Protein AF-A0A7V9SNM7-F1 (afdb_monomer_lite)

Radius of gyration: 24.39 Å; chains: 1; bounding box: 65×58×92 Å

Structure (mmCIF, N/CA/C/O backbone):
data_AF-A0A7V9SNM7-F1
#
_entry.id   AF-A0A7V9SNM7-F1
#
loop_
_atom_site.group_PDB
_atom_site.id
_atom_site.type_symbol
_atom_site.label_atom_id
_atom_site.label_alt_id
_atom_site.label_comp_id
_atom_site.label_asym_id
_atom_site.label_entity_id
_atom_site.label_seq_id
_atom_site.pdbx_PDB_ins_code
_atom_site.Cartn_x
_atom_site.Cartn_y
_atom_site.Cartn_z
_atom_site.occupancy
_atom_site.B_iso_or_equiv
_atom_site.auth_seq_id
_atom_site.auth_comp_id
_atom_site.auth_asym_id
_atom_site.auth_atom_id
_atom_site.pdbx_PDB_model_num
ATOM 1 N N . MET A 1 1 ? -18.611 -38.385 72.794 1.00 46.44 1 MET A N 1
ATOM 2 C CA . MET A 1 1 ? -18.223 -38.953 71.483 1.00 46.44 1 MET A CA 1
ATOM 3 C C . MET A 1 1 ? -18.313 -37.860 70.430 1.00 46.44 1 MET A C 1
ATOM 5 O O . MET A 1 1 ? -19.403 -37.459 70.048 1.00 46.44 1 MET A O 1
ATOM 9 N N . THR A 1 2 ? -17.164 -37.318 70.047 1.00 49.38 2 THR A N 1
ATOM 10 C CA . THR A 1 2 ? -16.988 -36.166 69.155 1.00 49.38 2 THR A CA 1
ATOM 11 C C . THR A 1 2 ? -17.126 -36.619 67.698 1.00 49.38 2 THR A C 1
ATOM 13 O O . THR A 1 2 ? -16.320 -37.426 67.236 1.00 49.38 2 THR A O 1
ATOM 16 N N . LYS A 1 3 ? -18.146 -36.145 66.968 1.00 52.81 3 LYS A N 1
ATOM 17 C CA . LYS A 1 3 ? -18.322 -36.445 65.535 1.00 52.81 3 LYS A CA 1
ATOM 18 C C . LYS A 1 3 ? -17.702 -35.337 64.685 1.00 52.81 3 LYS A C 1
ATOM 20 O O . LYS A 1 3 ? -17.947 -34.156 64.907 1.00 52.81 3 LYS A O 1
ATOM 25 N N . ARG A 1 4 ? -16.838 -35.772 63.769 1.00 55.12 4 ARG A N 1
ATOM 26 C CA . ARG A 1 4 ? -15.954 -34.965 62.930 1.00 55.12 4 ARG A CA 1
ATOM 27 C C . ARG A 1 4 ? -16.698 -34.218 61.818 1.00 55.12 4 ARG A C 1
ATOM 29 O O . ARG A 1 4 ? -17.677 -34.704 61.264 1.00 55.12 4 ARG A O 1
ATOM 36 N N . LEU A 1 5 ? -16.110 -33.065 61.520 1.00 52.75 5 LEU A N 1
ATOM 37 C CA . LEU A 1 5 ? -16.264 -32.144 60.397 1.00 52.75 5 LEU A CA 1
ATOM 38 C C . LEU A 1 5 ? -16.156 -32.839 59.021 1.00 52.75 5 LEU A C 1
ATOM 40 O O . LEU A 1 5 ? -15.304 -33.713 58.853 1.00 52.75 5 LEU A O 1
ATOM 44 N N . LEU A 1 6 ? -16.920 -32.381 58.022 1.00 56.00 6 LEU A N 1
ATOM 45 C CA . LEU A 1 6 ? -16.622 -32.615 56.603 1.00 56.00 6 LEU A CA 1
ATOM 46 C C . LEU A 1 6 ? -17.000 -31.362 55.797 1.00 56.00 6 LEU A C 1
ATOM 48 O O . LEU A 1 6 ? -18.169 -31.072 55.563 1.00 56.00 6 LEU A O 1
ATOM 52 N N . VAL A 1 7 ? -15.973 -30.586 55.453 1.00 50.69 7 VAL A N 1
ATOM 53 C CA . VAL A 1 7 ? -16.023 -29.424 54.560 1.00 50.69 7 VAL A CA 1
ATOM 54 C C . VAL A 1 7 ? -15.836 -29.950 53.140 1.00 50.69 7 VAL A C 1
ATOM 56 O O . VAL A 1 7 ? -14.806 -30.552 52.845 1.00 50.69 7 VAL A O 1
ATOM 59 N N . VAL A 1 8 ? -16.818 -29.737 52.265 1.00 61.19 8 VAL A N 1
ATOM 60 C CA . VAL A 1 8 ? -16.692 -30.013 50.828 1.00 61.19 8 VAL A CA 1
ATOM 61 C C . VAL A 1 8 ? -16.346 -28.699 50.139 1.00 61.19 8 VAL A C 1
ATOM 63 O O . VAL A 1 8 ? -17.199 -27.844 49.916 1.00 61.19 8 VAL A O 1
ATOM 66 N N . MET A 1 9 ? -15.058 -28.522 49.862 1.00 58.06 9 MET A N 1
ATOM 67 C CA . MET A 1 9 ? -14.510 -27.401 49.107 1.00 58.06 9 MET A CA 1
ATOM 68 C C . MET A 1 9 ? -14.619 -27.739 47.615 1.00 58.06 9 MET A C 1
ATOM 70 O O . MET A 1 9 ? -13.833 -28.523 47.087 1.00 58.06 9 MET A O 1
ATOM 74 N N . ALA A 1 10 ? -15.642 -27.202 46.950 1.00 63.47 10 ALA A N 1
ATOM 75 C CA . ALA A 1 10 ? -15.838 -27.365 45.514 1.00 63.47 10 ALA A CA 1
ATOM 76 C C . ALA A 1 10 ? -14.839 -26.481 44.750 1.00 63.47 10 ALA A C 1
ATOM 78 O O . ALA A 1 10 ? -15.006 -25.267 44.647 1.00 63.47 10 ALA A O 1
ATOM 79 N N . VAL A 1 11 ? -13.777 -27.099 44.234 1.00 62.22 11 VAL A N 1
ATOM 80 C CA . VAL A 1 11 ? -12.816 -26.470 43.324 1.00 62.22 11 VAL A CA 1
ATOM 81 C C . VAL A 1 11 ? -13.442 -26.432 41.928 1.00 62.22 11 VAL A C 1
ATOM 83 O O . VAL A 1 11 ? -13.472 -27.438 41.222 1.00 62.22 11 VAL A O 1
ATOM 86 N N . LEU A 1 12 ? -13.968 -25.273 41.532 1.00 57.50 12 LEU A N 1
ATOM 87 C CA . LEU A 1 12 ? -14.342 -24.989 40.146 1.00 57.50 12 LEU A CA 1
ATOM 88 C C . LEU A 1 12 ? -13.058 -24.789 39.330 1.00 57.50 12 LEU A C 1
ATOM 90 O O . LEU A 1 12 ? -12.468 -23.710 39.323 1.00 57.50 12 LEU A O 1
ATOM 94 N N . LEU A 1 13 ? -12.608 -25.851 38.662 1.00 56.91 13 LEU A N 1
ATOM 95 C CA . LEU A 1 13 ? -11.565 -25.784 37.641 1.00 56.91 13 LEU A CA 1
ATOM 96 C C . LEU A 1 13 ? -12.143 -25.085 36.404 1.00 56.91 13 LEU A C 1
ATOM 98 O O . LEU A 1 13 ? -12.777 -25.710 35.557 1.00 56.91 13 LEU A O 1
ATOM 102 N N . GLY A 1 14 ? -11.938 -23.771 36.321 1.00 48.00 14 GLY A N 1
ATOM 103 C CA . GLY A 1 14 ? -12.130 -23.009 35.094 1.00 48.00 14 GLY A CA 1
ATOM 104 C C . GLY A 1 14 ? -11.120 -23.471 34.049 1.00 48.00 14 GLY A C 1
ATOM 105 O O . GLY A 1 14 ? -9.964 -23.053 34.066 1.00 48.00 14 GLY A O 1
ATOM 106 N N . ALA A 1 15 ? -11.551 -24.353 33.151 1.00 57.34 15 ALA A N 1
ATOM 107 C CA . ALA A 1 15 ? -10.828 -24.658 31.930 1.00 57.34 15 ALA A CA 1
ATOM 108 C C . ALA A 1 15 ? -10.884 -23.419 31.024 1.00 57.34 15 ALA A C 1
ATOM 110 O O . ALA A 1 15 ? -11.819 -23.245 30.246 1.00 57.34 15 ALA A O 1
ATOM 111 N N . CYS A 1 16 ? -9.898 -22.529 31.154 1.00 62.25 16 CYS A N 1
ATOM 112 C CA . CYS A 1 16 ? -9.621 -21.530 30.131 1.00 62.25 16 CYS A CA 1
ATOM 113 C C . CYS A 1 16 ? -9.217 -22.284 28.863 1.00 62.25 16 CYS A C 1
ATOM 115 O O . CYS A 1 16 ? -8.095 -22.776 28.752 1.00 62.25 16 CYS A O 1
ATOM 117 N N . SER A 1 17 ? -10.151 -22.411 27.926 1.00 49.53 17 SER A N 1
ATOM 118 C CA . SER A 1 17 ? -9.867 -22.806 26.556 1.00 49.53 17 SER A CA 1
ATOM 119 C C . SER A 1 17 ? -8.909 -21.777 25.963 1.00 49.53 17 SER A C 1
ATOM 121 O O . SER A 1 17 ? -9.309 -20.663 25.626 1.00 49.53 17 SER A O 1
ATOM 123 N N . SER A 1 18 ? -7.631 -22.127 25.879 1.00 47.56 18 SER A N 1
ATOM 124 C CA . SER A 1 18 ? -6.658 -21.421 25.060 1.00 47.56 18 SER A CA 1
ATOM 125 C C . SER A 1 18 ? -7.088 -21.581 23.607 1.00 47.56 18 SER A C 1
ATOM 127 O O . SER A 1 18 ? -6.844 -22.611 22.978 1.00 47.56 18 SER A O 1
ATOM 129 N N . SER A 1 19 ? -7.793 -20.575 23.090 1.00 54.06 19 SER A N 1
ATOM 130 C CA . SER A 1 19 ? -8.072 -20.471 21.664 1.00 54.06 19 SER A CA 1
ATOM 131 C C . SER A 1 19 ? -6.741 -20.531 20.909 1.00 54.06 19 SER A C 1
ATOM 133 O O . SER A 1 19 ? -5.795 -19.846 21.310 1.00 54.06 19 SER A O 1
ATOM 135 N N . PRO A 1 20 ? -6.623 -21.356 19.856 1.00 47.25 20 PRO A N 1
ATOM 136 C CA . PRO A 1 20 ? -5.423 -21.381 19.039 1.00 47.25 20 PRO A CA 1
ATOM 137 C C . PRO A 1 20 ? -5.220 -19.983 18.454 1.00 47.25 20 PRO A C 1
ATOM 139 O O . PRO A 1 20 ? -6.052 -19.507 17.680 1.00 47.25 20 PRO A O 1
ATOM 142 N N . SER A 1 21 ? -4.144 -19.314 18.879 1.00 53.03 21 SER A N 1
ATOM 143 C CA . SER A 1 21 ? -3.746 -18.009 18.361 1.00 53.03 21 SER A CA 1
ATOM 144 C C . SER A 1 21 ? -3.715 -18.077 16.840 1.00 53.03 21 SER A C 1
ATOM 146 O O . SER A 1 21 ? -3.145 -19.017 16.273 1.00 53.03 21 SER A O 1
ATOM 148 N N . ALA A 1 22 ? -4.354 -17.107 16.184 1.00 51.28 22 ALA A N 1
ATOM 149 C CA . ALA A 1 22 ? -4.309 -16.994 14.736 1.00 51.28 22 ALA A CA 1
ATOM 150 C C . ALA A 1 22 ? -2.841 -17.066 14.270 1.00 51.28 22 ALA A C 1
ATOM 152 O O . ALA A 1 22 ? -1.960 -16.528 14.951 1.00 51.28 22 ALA A O 1
ATOM 153 N N . PRO A 1 23 ? -2.538 -17.762 13.158 1.00 49.59 23 PRO A N 1
ATOM 154 C CA . PRO A 1 23 ? -1.166 -17.879 12.694 1.00 49.59 23 PRO A CA 1
ATOM 155 C C . PRO A 1 23 ? -0.609 -16.476 12.454 1.00 49.59 23 PRO A C 1
ATOM 157 O O . PRO A 1 23 ? -1.081 -15.745 11.583 1.00 49.59 23 PRO A O 1
ATOM 160 N N . ALA A 1 24 ? 0.387 -16.101 13.257 1.00 65.44 24 ALA A N 1
ATOM 161 C CA . ALA A 1 24 ? 1.077 -14.832 13.123 1.00 65.44 24 ALA A CA 1
ATOM 162 C C . ALA A 1 24 ? 1.584 -14.694 11.684 1.00 65.44 24 ALA A C 1
ATOM 164 O O . ALA A 1 24 ? 2.215 -15.609 11.149 1.00 65.44 24 ALA A O 1
ATOM 165 N N . VAL A 1 25 ? 1.315 -13.557 11.042 1.00 70.25 25 VAL A N 1
ATOM 166 C CA . VAL A 1 25 ? 1.835 -13.293 9.700 1.00 70.25 25 VAL A CA 1
A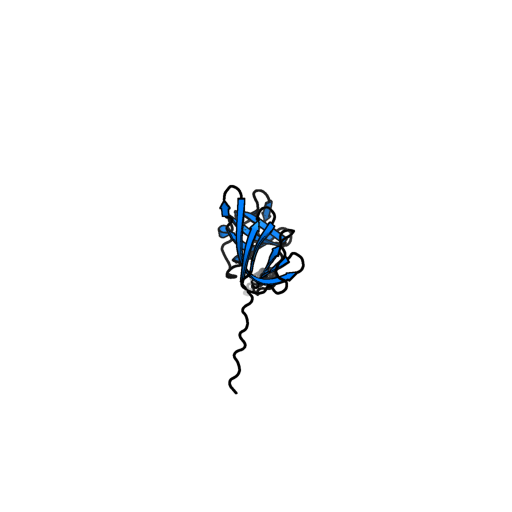TOM 167 C C . VAL A 1 25 ? 3.354 -13.386 9.720 1.00 70.25 25 VAL A C 1
ATOM 169 O O . VAL A 1 25 ? 4.036 -12.577 10.349 1.00 70.25 25 VAL A O 1
ATOM 172 N N . ALA A 1 26 ? 3.889 -14.382 9.014 1.00 76.06 26 ALA A N 1
ATOM 173 C CA . ALA A 1 26 ? 5.320 -14.619 8.953 1.00 76.06 26 ALA A CA 1
ATOM 174 C C . ALA A 1 26 ? 5.996 -13.466 8.203 1.00 76.06 26 ALA A C 1
ATOM 176 O O . ALA A 1 26 ? 5.875 -13.356 6.991 1.00 76.06 26 ALA A O 1
ATOM 177 N N . LEU A 1 27 ? 6.741 -12.592 8.883 1.00 81.06 27 LEU A N 1
ATOM 178 C CA . LEU A 1 27 ? 7.492 -11.489 8.252 1.00 81.06 27 LEU A CA 1
ATOM 179 C C . LEU A 1 27 ? 8.815 -11.965 7.605 1.00 81.06 27 LEU A C 1
ATOM 181 O O . LEU A 1 27 ? 9.821 -11.252 7.553 1.00 81.06 27 LEU A O 1
ATOM 185 N N . ASP A 1 28 ? 8.799 -13.183 7.072 1.00 83.62 28 ASP A N 1
ATOM 186 C CA . ASP A 1 28 ? 9.914 -13.933 6.483 1.00 83.62 28 ASP A CA 1
ATOM 187 C C . ASP A 1 28 ? 10.293 -13.473 5.059 1.00 83.62 28 ASP A C 1
ATOM 189 O O . ASP A 1 28 ? 11.376 -13.778 4.566 1.00 83.62 28 ASP A O 1
ATOM 193 N N . GLY A 1 29 ? 9.429 -12.681 4.419 1.00 82.94 29 GLY A N 1
ATOM 194 C CA . GLY A 1 29 ? 9.607 -12.201 3.044 1.00 82.94 29 GLY A CA 1
ATOM 195 C C . GLY A 1 29 ? 8.960 -13.098 1.985 1.00 82.94 29 GLY A C 1
ATOM 196 O O . GLY A 1 29 ? 9.194 -12.889 0.790 1.00 82.94 29 GLY A O 1
ATOM 197 N N . SER A 1 30 ? 8.153 -14.073 2.407 1.00 88.88 30 SER A N 1
ATOM 198 C CA . SER A 1 30 ? 7.238 -14.811 1.543 1.00 88.88 30 SER A CA 1
ATOM 199 C C . SER A 1 30 ? 6.205 -13.854 0.928 1.00 88.88 30 SER A C 1
ATOM 201 O O . SER A 1 30 ? 5.769 -12.912 1.603 1.00 88.88 30 SER A O 1
ATOM 203 N N . PRO A 1 31 ? 5.813 -14.044 -0.348 1.00 92.25 31 PRO A N 1
ATOM 204 C CA . PRO A 1 31 ? 4.839 -13.177 -1.002 1.00 92.25 31 PRO A CA 1
ATOM 205 C C . PRO A 1 31 ? 3.505 -13.148 -0.250 1.00 92.25 31 PRO A C 1
ATOM 207 O O . PRO A 1 31 ? 2.912 -14.189 0.022 1.00 92.25 31 PRO A O 1
ATOM 210 N N . ARG A 1 32 ? 3.017 -11.942 0.039 1.00 92.06 32 ARG A N 1
ATOM 211 C CA . ARG A 1 32 ? 1.705 -11.671 0.629 1.00 92.06 32 ARG A CA 1
ATOM 212 C C . ARG A 1 32 ? 0.840 -10.992 -0.415 1.00 92.06 32 ARG A C 1
ATOM 214 O O . ARG A 1 32 ? 0.987 -9.797 -0.672 1.00 92.06 32 ARG A O 1
ATOM 221 N N . VAL A 1 33 ? -0.036 -11.769 -1.041 1.00 94.81 33 VAL A N 1
ATOM 222 C CA . VAL A 1 33 ? -1.068 -11.213 -1.916 1.00 94.81 33 VAL A CA 1
ATOM 223 C C . VAL A 1 33 ? -2.143 -10.611 -1.008 1.00 94.81 33 VAL A C 1
ATOM 225 O O . VAL A 1 33 ? -2.666 -11.346 -0.173 1.00 94.81 33 VAL A O 1
ATOM 228 N N . PRO A 1 34 ? -2.433 -9.302 -1.099 1.00 96.62 34 PRO A N 1
ATOM 229 C CA . PRO A 1 34 ? -3.530 -8.725 -0.336 1.00 96.62 34 PRO A CA 1
ATOM 230 C C . PRO A 1 34 ? -4.867 -9.296 -0.805 1.00 96.62 34 PRO A C 1
ATOM 232 O O . PRO A 1 34 ? -5.078 -9.458 -2.008 1.00 96.62 34 PRO A O 1
ATOM 235 N N . ASP A 1 35 ? -5.782 -9.514 0.134 1.00 97.75 35 ASP A N 1
ATOM 236 C CA . ASP A 1 35 ? -7.199 -9.689 -0.188 1.00 97.75 35 ASP A CA 1
ATOM 237 C C . ASP A 1 35 ? -7.789 -8.351 -0.640 1.00 97.75 35 ASP A C 1
ATOM 239 O O . ASP A 1 35 ? -8.586 -8.289 -1.576 1.00 97.75 35 ASP A O 1
ATOM 243 N N . ILE A 1 36 ? -7.360 -7.262 0.016 1.00 97.44 36 ILE A N 1
ATOM 244 C CA . ILE A 1 36 ? -7.805 -5.895 -0.257 1.00 97.44 36 ILE A CA 1
ATOM 245 C C . ILE A 1 36 ? -6.631 -4.922 -0.133 1.00 97.44 36 ILE A C 1
ATOM 247 O O . ILE A 1 36 ? -5.748 -5.063 0.710 1.00 97.44 36 ILE A O 1
ATOM 251 N N . GLU A 1 37 ? -6.644 -3.889 -0.962 1.00 98.19 37 GLU A N 1
ATOM 252 C CA . GLU A 1 37 ? -5.719 -2.761 -0.913 1.00 98.19 37 GLU A CA 1
ATOM 253 C C . GLU A 1 37 ? -6.496 -1.442 -0.978 1.00 98.19 37 GLU A C 1
ATOM 255 O O . GLU A 1 37 ? -7.629 -1.414 -1.466 1.00 98.19 37 GLU A O 1
ATOM 260 N N . GLY A 1 38 ? -5.929 -0.362 -0.437 1.00 98.38 38 GLY A N 1
ATOM 261 C CA . GLY A 1 38 ? -6.574 0.953 -0.429 1.00 98.38 38 GLY A CA 1
ATOM 262 C C . GLY A 1 38 ? -5.917 1.970 0.489 1.00 98.38 38 GLY A C 1
ATOM 263 O O . GLY A 1 38 ? -4.943 1.670 1.182 1.00 98.38 38 GLY A O 1
ATOM 264 N N . VAL A 1 39 ? -6.448 3.192 0.497 1.00 98.50 39 VAL A N 1
ATOM 265 C CA . VAL A 1 39 ? -5.974 4.271 1.366 1.00 98.50 39 VAL A CA 1
ATOM 266 C C . VAL A 1 39 ? -6.789 4.318 2.639 1.00 98.50 39 VAL A C 1
ATOM 268 O O . VAL A 1 39 ? -8.000 4.506 2.610 1.00 98.50 3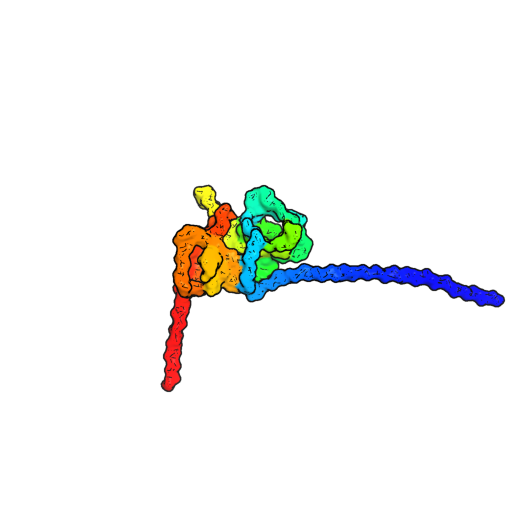9 VAL A O 1
ATOM 271 N N . VAL A 1 40 ? -6.119 4.239 3.781 1.00 98.44 40 VAL A N 1
ATOM 272 C CA . VAL A 1 40 ? -6.794 4.321 5.074 1.00 98.44 40 VAL A CA 1
ATOM 273 C C . VAL A 1 40 ? -7.302 5.740 5.330 1.00 98.44 40 VAL A C 1
ATOM 275 O O . VAL A 1 40 ? -6.510 6.672 5.489 1.00 98.44 40 VAL A O 1
ATOM 278 N N . THR A 1 41 ? -8.618 5.910 5.442 1.00 98.25 41 THR A N 1
ATOM 279 C CA . THR A 1 41 ? -9.260 7.204 5.736 1.00 98.25 41 THR A CA 1
ATOM 280 C C . THR A 1 41 ? -9.596 7.374 7.215 1.00 98.25 41 THR A C 1
ATOM 282 O O . THR A 1 41 ? -9.492 8.480 7.754 1.00 98.25 41 THR A O 1
ATOM 285 N N . SER A 1 42 ? -9.918 6.284 7.914 1.00 97.69 42 SER A N 1
ATOM 286 C CA . SER A 1 42 ? -10.139 6.287 9.363 1.00 97.69 42 SER A CA 1
ATOM 287 C C . SER A 1 42 ? -9.691 4.984 10.011 1.00 97.69 42 SER A C 1
ATOM 289 O O . SER A 1 42 ? -9.799 3.918 9.409 1.00 97.69 42 SER A O 1
ATOM 291 N N . VAL A 1 43 ? -9.261 5.075 11.266 1.00 97.56 43 VAL A N 1
ATOM 292 C CA . VAL A 1 43 ? -8.823 3.943 12.083 1.00 97.56 43 VAL A CA 1
ATOM 293 C C . VAL A 1 43 ? -9.463 4.056 13.459 1.00 97.56 43 VAL A C 1
ATOM 295 O O . VAL A 1 43 ? -9.467 5.133 14.052 1.00 97.56 43 VAL A O 1
ATOM 298 N N . SER A 1 44 ? -9.945 2.936 13.973 1.00 96.25 44 SER A N 1
ATOM 299 C CA . SER A 1 44 ? -10.320 2.727 15.369 1.00 96.25 44 SER A CA 1
ATOM 300 C C . SER A 1 44 ? -9.825 1.349 15.813 1.00 96.25 44 SER A C 1
ATOM 302 O O . SER A 1 44 ? -9.273 0.610 14.999 1.00 96.25 44 SER A O 1
ATOM 304 N N . ARG A 1 45 ? -10.019 1.000 17.089 1.00 94.44 45 ARG A N 1
ATOM 305 C CA . ARG A 1 45 ? -9.655 -0.330 17.593 1.00 94.44 45 ARG A CA 1
ATOM 306 C C . ARG A 1 45 ? -10.440 -1.449 16.903 1.00 94.44 45 ARG A C 1
ATOM 308 O O . ARG A 1 45 ? -9.863 -2.473 16.594 1.00 94.44 45 ARG A O 1
ATOM 315 N N . GLU A 1 46 ? -11.720 -1.219 16.634 1.00 97.50 46 GLU A N 1
ATOM 316 C CA . GLU A 1 46 ? -12.646 -2.249 16.141 1.00 97.50 46 GLU A CA 1
ATOM 317 C C . GLU A 1 46 ? -12.859 -2.188 14.625 1.00 97.50 46 GLU A C 1
ATOM 319 O O . GLU A 1 46 ? -13.488 -3.067 14.040 1.00 97.50 46 GLU A O 1
ATOM 324 N N . ARG A 1 47 ? -12.421 -1.107 13.970 1.00 97.75 47 ARG A N 1
ATOM 325 C CA . ARG A 1 47 ? -12.781 -0.840 12.575 1.00 97.75 47 ARG A CA 1
ATOM 326 C C . ARG A 1 47 ? -11.748 -0.004 11.839 1.00 97.75 47 ARG A C 1
ATOM 328 O O . ARG A 1 47 ? -11.259 1.004 12.357 1.00 97.75 47 ARG A O 1
ATOM 335 N N . LEU A 1 48 ? -11.527 -0.370 10.584 1.00 97.81 48 LEU A N 1
ATOM 336 C CA . LEU A 1 48 ? -10.719 0.334 9.597 1.00 97.81 48 LEU A CA 1
ATOM 337 C C . LEU A 1 48 ? -11.607 0.792 8.433 1.00 97.81 48 LEU A C 1
ATOM 339 O O . LEU A 1 48 ? -12.462 0.028 7.988 1.00 97.81 48 LEU A O 1
ATOM 343 N N . SER A 1 49 ? -11.388 2.003 7.913 1.00 98.38 49 SER A N 1
ATOM 344 C CA . SER A 1 49 ? -12.021 2.455 6.664 1.00 98.38 49 SER A CA 1
ATOM 345 C C . SER A 1 49 ? -10.977 2.691 5.579 1.00 98.38 49 SER A C 1
ATOM 347 O O . SER A 1 49 ? -9.971 3.361 5.832 1.00 98.38 49 SER A O 1
ATOM 349 N N . LEU A 1 50 ? -11.236 2.174 4.378 1.00 98.31 50 LEU A N 1
ATOM 350 C CA . LEU A 1 50 ? -10.454 2.399 3.168 1.00 98.31 50 LEU A CA 1
ATOM 351 C C . LEU A 1 50 ? -11.240 3.236 2.159 1.00 98.31 50 LEU A C 1
ATOM 353 O O . LEU A 1 50 ? -12.433 3.013 1.958 1.00 98.31 50 LEU A O 1
ATOM 357 N N . ASP A 1 51 ? -10.547 4.153 1.488 1.00 97.12 51 ASP A N 1
ATOM 358 C CA . ASP A 1 51 ? -11.037 4.933 0.344 1.00 97.12 51 ASP A CA 1
ATOM 359 C C . ASP A 1 51 ? -12.391 5.613 0.597 1.00 97.12 51 ASP A C 1
ATOM 361 O O . ASP A 1 51 ? -13.276 5.638 -0.251 1.00 97.12 51 ASP A O 1
ATOM 365 N N . GLY A 1 52 ? -12.552 6.155 1.805 1.00 92.62 52 GLY A N 1
ATOM 366 C CA . GLY A 1 52 ? -13.760 6.848 2.248 1.00 92.62 52 GLY A CA 1
ATOM 367 C C . GLY A 1 52 ? -14.718 5.904 2.960 1.00 92.62 52 GLY A C 1
ATOM 368 O O . GLY A 1 52 ? -14.824 5.964 4.186 1.00 92.62 52 GLY A O 1
ATOM 369 N N . ASP A 1 53 ? -15.348 5.006 2.205 1.00 93.00 53 ASP A N 1
ATOM 370 C CA . ASP A 1 53 ? -16.585 4.347 2.644 1.00 93.00 53 ASP A CA 1
ATOM 371 C C . ASP A 1 53 ? -16.460 2.843 2.921 1.00 93.00 53 ASP A C 1
ATOM 373 O O . ASP A 1 53 ? -17.340 2.262 3.563 1.00 93.00 53 ASP A O 1
ATOM 377 N N . ARG A 1 54 ? -15.374 2.189 2.485 1.00 97.81 54 ARG A N 1
ATOM 378 C CA . ARG A 1 54 ? -15.206 0.737 2.662 1.00 97.81 54 ARG A CA 1
ATOM 379 C C . ARG A 1 54 ? -14.762 0.438 4.087 1.00 97.81 54 ARG A C 1
ATOM 381 O O . ARG A 1 54 ? -13.645 0.779 4.456 1.00 97.81 54 ARG A O 1
ATOM 388 N N . LYS A 1 55 ? -15.618 -0.196 4.886 1.00 98.12 55 LYS A N 1
ATOM 389 C CA . LYS A 1 55 ? -15.390 -0.431 6.319 1.00 98.12 55 LYS A CA 1
ATOM 390 C C . LYS A 1 55 ? -15.166 -1.907 6.604 1.00 98.12 55 LYS A C 1
ATOM 392 O O . LYS A 1 55 ? -15.955 -2.733 6.161 1.00 98.12 55 LYS A O 1
ATOM 397 N N . TYR A 1 56 ? -14.152 -2.203 7.408 1.00 98.25 56 TYR A N 1
ATOM 398 C CA . TYR A 1 56 ? -13.783 -3.564 7.786 1.00 98.25 56 TYR A CA 1
ATOM 399 C C . TYR A 1 56 ? -13.609 -3.665 9.304 1.00 98.25 56 TYR A C 1
ATOM 401 O O . TYR A 1 56 ? -12.963 -2.780 9.880 1.00 98.25 56 TYR A O 1
ATOM 409 N N . PRO A 1 57 ? -14.188 -4.684 9.962 1.00 98.19 57 PRO A N 1
ATOM 410 C CA . PRO A 1 57 ? -13.860 -4.997 11.348 1.00 98.19 57 PRO A CA 1
ATOM 411 C C . PRO A 1 57 ? -12.376 -5.354 11.484 1.00 98.19 57 PRO A C 1
ATOM 413 O O . PRO A 1 57 ? -11.762 -5.871 10.551 1.00 98.19 57 PRO A O 1
ATOM 416 N N . VAL A 1 58 ? -11.794 -5.026 12.631 1.00 98.06 58 VAL A N 1
ATOM 417 C CA . VAL A 1 58 ? -10.394 -5.308 12.957 1.00 98.06 58 VAL A CA 1
ATOM 418 C C . VAL A 1 58 ? -10.352 -6.440 13.972 1.00 98.06 58 VAL A C 1
ATOM 420 O O . VAL A 1 58 ? -10.997 -6.338 15.010 1.00 98.06 58 VAL A O 1
ATOM 423 N N . ASP A 1 59 ? -9.585 -7.482 13.660 1.00 97.44 59 ASP A N 1
ATOM 424 C CA . ASP A 1 59 ? -9.297 -8.574 14.588 1.00 97.44 59 ASP A CA 1
ATOM 425 C C . ASP A 1 59 ? -8.465 -8.032 15.770 1.00 97.44 59 ASP A C 1
ATOM 427 O O . ASP A 1 59 ? -7.547 -7.227 15.572 1.00 97.44 59 ASP A O 1
ATOM 431 N N . ASP A 1 60 ? -8.779 -8.446 17.000 1.00 95.19 60 ASP A N 1
ATOM 432 C CA . ASP A 1 60 ? -8.062 -8.002 18.206 1.00 95.19 60 ASP A CA 1
ATOM 433 C C . ASP A 1 60 ? -6.570 -8.403 18.191 1.00 95.19 60 ASP A C 1
ATOM 435 O O . ASP A 1 60 ? -5.743 -7.712 18.794 1.00 95.19 60 ASP A O 1
ATOM 439 N N . ASP A 1 61 ? -6.219 -9.461 17.452 1.00 94.25 61 ASP A N 1
ATOM 440 C CA . ASP A 1 61 ? -4.856 -9.963 17.254 1.00 94.25 61 ASP A CA 1
ATOM 441 C C . ASP A 1 61 ? -4.223 -9.469 15.933 1.00 94.25 61 ASP A C 1
ATOM 443 O O . ASP A 1 61 ? -3.189 -9.987 15.492 1.00 94.25 61 ASP A O 1
ATOM 447 N N . LEU A 1 62 ? -4.813 -8.453 15.286 1.00 95.75 62 LEU A N 1
ATOM 448 C CA . LEU A 1 62 ? -4.291 -7.845 14.060 1.00 95.75 62 LEU A CA 1
ATOM 449 C C . LEU A 1 62 ? -2.798 -7.502 14.178 1.00 95.75 62 LEU A C 1
ATOM 451 O O . LEU A 1 62 ? -2.368 -6.727 15.038 1.00 95.75 62 LEU A O 1
ATOM 455 N N . ILE A 1 63 ? -2.022 -7.925 13.178 1.00 94.75 63 ILE A N 1
ATOM 456 C CA . ILE A 1 63 ? -0.635 -7.480 13.009 1.00 94.75 63 ILE A CA 1
ATOM 457 C C . ILE A 1 63 ? -0.560 -6.379 11.948 1.00 94.75 63 ILE A C 1
ATOM 459 O O . ILE A 1 63 ? -0.646 -6.632 10.744 1.00 94.75 63 ILE A O 1
ATOM 463 N N . ALA A 1 64 ? -0.319 -5.145 12.392 1.00 96.38 64 ALA A N 1
ATOM 464 C CA . ALA A 1 64 ? 0.051 -4.037 11.516 1.00 96.38 64 ALA A CA 1
ATOM 465 C C . ALA A 1 64 ? 1.579 -3.892 11.445 1.00 96.38 64 ALA A C 1
ATOM 467 O O . ALA A 1 64 ? 2.258 -3.871 12.473 1.00 96.38 64 ALA A O 1
ATOM 468 N N . PHE A 1 65 ? 2.141 -3.758 10.244 1.00 95.56 65 PHE A N 1
ATOM 469 C CA . PHE A 1 65 ? 3.586 -3.636 10.036 1.00 95.56 65 PHE A CA 1
ATOM 470 C C . PHE A 1 65 ? 3.941 -2.683 8.888 1.00 95.56 65 PHE A C 1
ATOM 472 O O . PHE A 1 65 ? 3.130 -2.390 8.012 1.00 95.56 65 PHE A O 1
ATOM 479 N N . SER A 1 66 ? 5.178 -2.189 8.887 1.00 94.06 66 SER A N 1
ATOM 480 C CA . SER A 1 66 ? 5.750 -1.430 7.766 1.00 94.06 66 SER A CA 1
ATOM 481 C C . SER A 1 66 ? 6.428 -2.376 6.779 1.00 94.06 66 SER A C 1
ATOM 483 O O . SER A 1 66 ? 7.250 -3.196 7.194 1.00 94.06 66 SER A O 1
ATOM 485 N N . THR A 1 67 ? 6.138 -2.269 5.479 1.00 94.19 67 THR A N 1
ATOM 486 C CA . THR A 1 67 ? 6.807 -3.118 4.474 1.00 94.19 67 THR A CA 1
ATOM 487 C C . THR A 1 67 ? 8.285 -2.764 4.309 1.00 94.19 67 THR A C 1
ATOM 489 O O . THR A 1 67 ? 9.105 -3.657 4.119 1.00 94.19 67 THR A O 1
ATOM 492 N N . TYR A 1 68 ? 8.662 -1.502 4.538 1.00 88.88 68 TYR A N 1
ATOM 493 C CA . TYR A 1 68 ? 10.046 -1.030 4.416 1.00 88.88 68 TYR A CA 1
ATOM 494 C C . TYR A 1 68 ? 11.029 -1.717 5.370 1.00 88.88 68 TYR A C 1
ATOM 496 O O . TYR A 1 68 ? 12.167 -1.994 4.999 1.00 88.88 68 TYR A O 1
ATOM 504 N N . ASN A 1 69 ? 10.624 -1.954 6.620 1.00 89.75 69 ASN A N 1
ATOM 505 C CA . ASN A 1 69 ? 11.515 -2.492 7.654 1.00 89.75 69 ASN A CA 1
ATOM 506 C C . ASN A 1 69 ? 10.984 -3.757 8.339 1.00 89.75 69 ASN A C 1
ATOM 508 O O . ASN A 1 69 ? 11.673 -4.300 9.202 1.00 89.75 69 ASN A O 1
ATOM 512 N N . ARG A 1 70 ? 9.791 -4.231 7.956 1.00 90.19 70 ARG A N 1
ATOM 513 C CA . ARG A 1 70 ? 9.127 -5.423 8.506 1.00 90.19 70 ARG A CA 1
ATOM 514 C C . ARG A 1 70 ? 8.976 -5.387 10.028 1.00 90.19 70 ARG A C 1
ATOM 516 O O . ARG A 1 70 ? 9.026 -6.421 10.685 1.00 90.19 70 ARG A O 1
ATOM 523 N N . ARG A 1 71 ? 8.817 -4.196 10.607 1.00 91.12 71 ARG A N 1
ATOM 524 C CA . ARG A 1 71 ? 8.542 -4.031 12.038 1.00 91.12 71 ARG A CA 1
ATOM 525 C C . ARG A 1 71 ? 7.059 -3.816 12.264 1.00 91.12 71 ARG A C 1
ATOM 527 O O . ARG A 1 71 ? 6.407 -3.141 11.464 1.00 91.12 71 ARG A O 1
ATOM 534 N N . ALA A 1 72 ? 6.568 -4.355 13.376 1.00 93.25 72 ALA A N 1
ATOM 535 C CA . ALA A 1 72 ? 5.242 -4.040 13.877 1.00 93.25 72 ALA A CA 1
ATOM 536 C C . ALA A 1 72 ? 5.118 -2.528 14.123 1.00 93.25 72 ALA A C 1
ATOM 538 O O . ALA A 1 72 ? 6.069 -1.872 14.558 1.00 93.25 72 ALA A O 1
ATOM 539 N N . VAL A 1 73 ? 3.949 -1.975 13.819 1.00 95.19 73 VAL A N 1
ATOM 540 C CA . VAL A 1 73 ? 3.629 -0.555 13.985 1.00 95.19 73 VAL A CA 1
ATOM 541 C C . VAL A 1 73 ? 2.236 -0.407 14.579 1.00 95.19 73 VAL A C 1
ATOM 543 O O . VAL A 1 73 ? 1.385 -1.277 14.420 1.00 95.19 73 VAL A O 1
ATOM 546 N N . ALA A 1 74 ? 1.974 0.723 15.233 1.00 96.00 74 ALA A N 1
ATOM 547 C CA . ALA A 1 74 ? 0.631 1.029 15.703 1.00 96.00 74 ALA A CA 1
ATOM 548 C C . ALA A 1 74 ? -0.335 1.192 14.517 1.00 96.00 74 ALA A C 1
ATOM 550 O O . ALA A 1 74 ? -0.050 1.943 13.577 1.00 96.00 74 ALA A O 1
ATOM 551 N N . LEU A 1 75 ? -1.507 0.553 14.601 1.00 96.38 75 LEU A N 1
ATOM 552 C CA . LEU A 1 75 ? -2.552 0.633 13.576 1.00 96.38 75 LEU A CA 1
ATOM 553 C C . LEU A 1 75 ? -2.984 2.086 13.302 1.00 96.38 75 LEU A C 1
ATOM 555 O O . LEU A 1 75 ? -3.172 2.467 12.149 1.00 96.38 75 LEU A O 1
ATOM 559 N N . ALA A 1 76 ? -3.054 2.933 14.336 1.00 96.56 76 ALA A N 1
ATOM 560 C CA . ALA A 1 76 ? -3.377 4.359 14.202 1.00 96.56 76 ALA A CA 1
ATOM 561 C C . ALA A 1 76 ? -2.455 5.097 13.210 1.00 96.56 76 ALA A C 1
ATOM 563 O O . ALA A 1 76 ? -2.893 6.008 12.507 1.00 96.56 76 ALA A O 1
ATOM 564 N N . GLY A 1 77 ? -1.196 4.661 13.092 1.00 95.88 77 GLY A N 1
ATOM 565 C CA . GLY A 1 77 ? -0.227 5.212 12.149 1.00 95.88 77 GLY A CA 1
ATOM 566 C C . GLY A 1 77 ? -0.490 4.854 10.684 1.00 95.88 77 GLY A C 1
ATOM 567 O O . GLY A 1 77 ? 0.293 5.269 9.830 1.00 95.88 77 GLY A O 1
ATOM 568 N N . ALA A 1 78 ? -1.531 4.072 10.379 1.00 97.50 78 ALA A N 1
ATOM 569 C CA . ALA A 1 78 ? -1.916 3.715 9.017 1.00 97.50 78 ALA A CA 1
ATOM 570 C C . ALA A 1 78 ? -2.751 4.803 8.321 1.00 97.50 78 ALA A C 1
ATOM 572 O O . ALA A 1 78 ? -2.804 4.817 7.096 1.00 97.50 78 ALA A O 1
ATOM 573 N N . LYS A 1 79 ? -3.377 5.729 9.065 1.00 97.88 79 LYS A N 1
ATOM 574 C CA . LYS A 1 79 ? -4.217 6.792 8.487 1.00 97.88 79 LYS A CA 1
ATOM 575 C C . LYS A 1 79 ? -3.442 7.612 7.445 1.00 97.88 79 LYS A C 1
ATOM 577 O O . LYS A 1 79 ? -2.334 8.068 7.710 1.00 97.88 79 LYS A O 1
ATOM 582 N N . GLY A 1 80 ? -4.036 7.801 6.266 1.00 97.81 80 GLY A N 1
ATOM 583 C CA . GLY A 1 80 ? -3.435 8.517 5.135 1.00 97.81 80 GLY A CA 1
ATOM 584 C C . GLY A 1 80 ? -2.414 7.708 4.326 1.00 97.81 80 GLY A C 1
ATOM 585 O O . GLY A 1 80 ? -1.822 8.238 3.385 1.00 97.81 80 GLY A O 1
ATOM 586 N N . LYS A 1 81 ? -2.193 6.433 4.667 1.00 98.50 81 LYS A N 1
ATOM 587 C CA . LYS A 1 81 ? -1.289 5.541 3.935 1.00 98.50 81 LYS A CA 1
ATOM 588 C C . LYS A 1 81 ? -2.064 4.606 3.023 1.00 98.50 81 LYS A C 1
ATOM 590 O O . LYS A 1 81 ? -3.186 4.207 3.333 1.00 98.50 81 LYS A O 1
ATOM 595 N N . TYR A 1 82 ? -1.422 4.233 1.926 1.00 98.62 82 TYR A N 1
ATOM 596 C CA . TYR A 1 82 ? -1.825 3.097 1.115 1.00 98.62 82 TYR A CA 1
ATOM 597 C C . TYR A 1 82 ? -1.368 1.808 1.786 1.00 98.62 82 TYR A C 1
ATOM 599 O O . TYR A 1 82 ? -0.221 1.707 2.241 1.00 98.62 82 TYR A O 1
ATOM 607 N N . VAL A 1 83 ? -2.274 0.844 1.882 1.00 98.56 83 VAL A N 1
ATOM 608 C CA . VAL A 1 83 ? -2.058 -0.391 2.630 1.00 98.56 83 VAL A CA 1
ATOM 609 C C . VAL A 1 83 ? -2.469 -1.609 1.825 1.00 98.56 83 VAL A C 1
ATOM 611 O O . VAL A 1 83 ? -3.351 -1.548 0.971 1.00 98.56 83 VAL A O 1
ATOM 614 N N . HIS A 1 84 ? -1.838 -2.725 2.157 1.00 98.31 84 HIS A N 1
ATOM 615 C CA . HIS A 1 84 ? -2.299 -4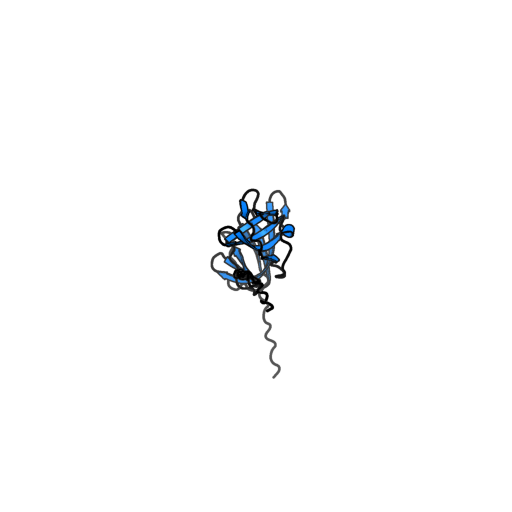.066 1.832 1.00 98.31 84 HIS A CA 1
ATOM 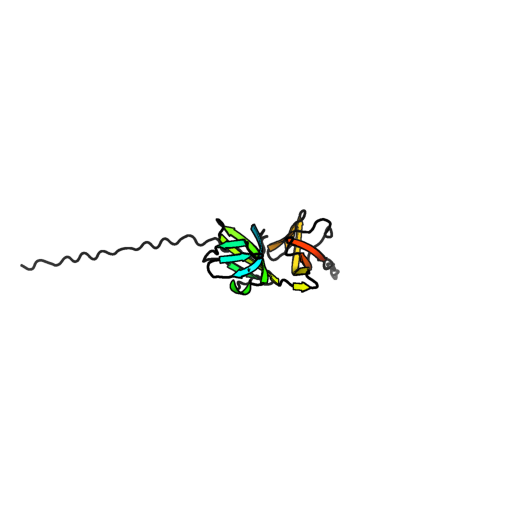616 C C . HIS A 1 84 ? -2.920 -4.686 3.077 1.00 98.31 84 HIS A C 1
ATOM 618 O O . HIS A 1 84 ? -2.392 -4.512 4.178 1.00 98.31 84 HIS A O 1
ATOM 624 N N . ILE A 1 85 ? -4.009 -5.417 2.894 1.00 97.88 85 ILE A N 1
ATOM 625 C CA . ILE A 1 85 ? -4.748 -6.082 3.959 1.00 97.88 85 ILE A CA 1
ATOM 626 C C . ILE A 1 85 ? -4.974 -7.531 3.572 1.00 97.88 85 ILE A C 1
ATOM 628 O O . ILE A 1 85 ? -5.297 -7.823 2.418 1.00 97.88 85 ILE A O 1
ATOM 632 N N . GLY A 1 86 ? -4.858 -8.415 4.557 1.00 97.19 86 GLY A N 1
ATOM 633 C CA . GLY A 1 86 ? -5.468 -9.732 4.471 1.00 97.19 86 GLY A CA 1
ATOM 634 C C . GLY A 1 86 ? -6.625 -9.871 5.437 1.00 97.19 86 GLY A C 1
ATOM 635 O O . GLY A 1 86 ? -6.637 -9.270 6.518 1.00 97.19 86 GLY A O 1
ATOM 636 N N . LEU A 1 87 ? -7.591 -10.666 5.008 1.00 97.00 87 LEU A N 1
ATOM 637 C CA . LEU A 1 87 ? -8.845 -10.891 5.685 1.00 97.00 87 LEU A CA 1
ATOM 638 C C . LEU A 1 87 ? -8.966 -12.338 6.154 1.00 97.00 87 LEU A C 1
ATOM 640 O O . LEU A 1 87 ? -8.512 -13.273 5.497 1.00 97.00 87 LEU A O 1
ATOM 644 N N . ARG A 1 88 ? -9.658 -12.518 7.275 1.00 95.75 88 ARG A N 1
ATOM 645 C CA . ARG A 1 88 ? -10.181 -13.806 7.727 1.00 95.75 88 ARG A CA 1
ATOM 646 C C . ARG A 1 88 ? -11.617 -13.586 8.160 1.00 95.75 88 ARG A C 1
ATOM 648 O O . ARG A 1 88 ? -11.868 -12.725 8.991 1.00 95.75 88 ARG A O 1
ATOM 655 N N . ASP A 1 89 ? -12.551 -14.294 7.533 1.00 96.06 89 ASP A N 1
ATOM 656 C CA . ASP A 1 89 ? -13.988 -14.174 7.820 1.00 96.06 89 ASP A CA 1
ATOM 657 C C . ASP A 1 89 ? -14.521 -12.722 7.757 1.00 96.06 89 ASP A C 1
ATOM 659 O O . ASP A 1 89 ? -15.474 -12.347 8.432 1.00 96.06 89 ASP A O 1
ATOM 663 N N . GLY A 1 90 ? -13.904 -11.892 6.905 1.00 96.56 90 GLY A N 1
ATOM 664 C CA . GLY A 1 90 ? -14.243 -10.474 6.735 1.00 96.56 90 GLY A CA 1
ATOM 665 C C . GLY A 1 90 ? -13.536 -9.512 7.698 1.00 96.56 90 GLY A C 1
ATOM 666 O O . GLY A 1 90 ? -13.659 -8.299 7.518 1.00 96.56 90 GLY A O 1
ATOM 667 N N . GLU A 1 91 ? -12.766 -10.017 8.663 1.00 98.00 91 GLU A N 1
ATOM 668 C CA . GLU A 1 91 ? -11.976 -9.226 9.610 1.00 98.00 91 GLU A CA 1
ATOM 669 C C . GLU A 1 91 ? -10.544 -9.013 9.122 1.00 98.00 91 GLU A C 1
ATOM 671 O O . GLU A 1 91 ? -9.922 -9.904 8.541 1.00 98.00 91 GLU A O 1
ATOM 676 N N . VAL A 1 92 ? -10.003 -7.819 9.365 1.00 97.94 92 VAL A N 1
ATOM 677 C CA . VAL A 1 92 ? -8.609 -7.478 9.064 1.00 97.94 92 VAL A CA 1
ATOM 678 C C . VAL A 1 92 ? -7.703 -8.200 10.059 1.00 97.94 92 VAL A C 1
ATOM 680 O O . VAL A 1 92 ? -7.654 -7.816 11.224 1.00 97.94 92 VAL A O 1
ATOM 683 N N . VAL A 1 93 ? -6.945 -9.192 9.583 1.00 96.56 93 VAL A N 1
ATOM 684 C CA . VAL A 1 93 ? -5.989 -9.970 10.402 1.00 96.56 93 VAL A CA 1
ATOM 685 C C . VAL A 1 93 ? -4.537 -9.539 10.212 1.00 96.56 93 VAL A C 1
ATOM 687 O O . VAL A 1 93 ? -3.685 -9.777 11.069 1.00 96.56 93 VAL A O 1
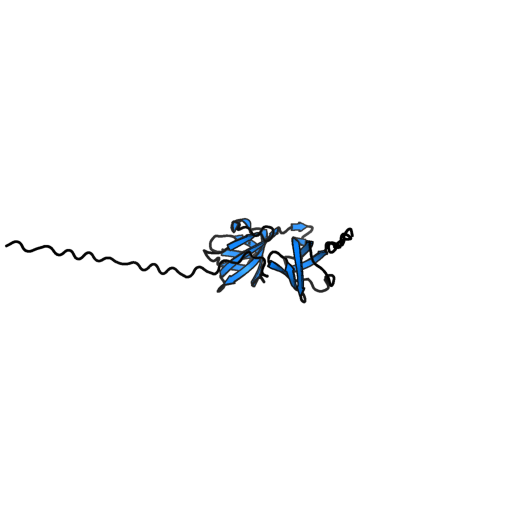ATOM 690 N N . TRP A 1 94 ? -4.230 -8.850 9.111 1.00 96.81 94 TRP A N 1
ATOM 691 C CA . TRP A 1 94 ? -2.953 -8.160 8.945 1.00 96.81 94 TRP A CA 1
ATOM 692 C C . TRP A 1 94 ? -3.065 -6.921 8.073 1.00 96.81 94 TRP A C 1
ATOM 694 O O . TRP A 1 94 ? -3.914 -6.833 7.186 1.00 96.81 94 TRP A O 1
ATOM 704 N N . LEU A 1 95 ? -2.163 -5.972 8.316 1.00 97.88 95 LEU A N 1
ATOM 705 C CA . LEU A 1 95 ? -2.067 -4.729 7.563 1.00 97.88 95 LEU A CA 1
ATOM 706 C C . LEU A 1 95 ? -0.602 -4.384 7.284 1.00 97.88 95 LEU A C 1
ATOM 708 O O . LEU A 1 95 ? 0.175 -4.119 8.200 1.00 97.88 95 LEU A O 1
ATOM 712 N N . GLY A 1 96 ? -0.231 -4.340 6.007 1.00 97.62 96 GLY A N 1
ATOM 713 C CA . GLY A 1 96 ? 1.076 -3.876 5.546 1.00 97.62 96 GLY A CA 1
ATOM 714 C C . GLY A 1 96 ? 1.006 -2.430 5.056 1.00 97.62 96 GLY A C 1
ATOM 715 O O . GLY A 1 96 ? 0.315 -2.143 4.080 1.00 97.62 96 GLY A O 1
ATOM 716 N N . GLN A 1 97 ? 1.729 -1.513 5.702 1.00 97.88 97 GLN A N 1
ATOM 717 C CA . GLN A 1 97 ? 1.836 -0.117 5.265 1.00 97.88 97 GLN A CA 1
ATOM 718 C C . GLN A 1 97 ? 2.815 0.000 4.094 1.00 97.88 97 GLN A C 1
ATOM 720 O O . GLN A 1 97 ? 4.009 -0.227 4.287 1.00 97.88 97 GLN A O 1
ATOM 725 N N . ILE A 1 98 ? 2.311 0.379 2.914 1.00 98.12 98 ILE A N 1
ATOM 726 C CA . ILE A 1 98 ? 3.092 0.467 1.671 1.00 98.12 98 ILE A CA 1
ATOM 727 C C . ILE A 1 98 ? 3.760 1.828 1.521 1.00 98.12 98 ILE A C 1
ATOM 729 O O . ILE A 1 98 ? 4.940 1.892 1.207 1.00 98.12 98 ILE A O 1
ATOM 733 N N . GLY A 1 99 ? 3.018 2.913 1.739 1.00 97.31 99 GLY A N 1
ATOM 734 C CA . GLY A 1 99 ? 3.536 4.264 1.553 1.00 97.31 99 GLY A CA 1
ATOM 735 C C . GLY A 1 99 ? 2.503 5.336 1.872 1.00 97.31 99 GLY A C 1
ATOM 736 O O . GLY A 1 99 ? 1.315 5.055 2.029 1.00 97.31 99 GLY A O 1
ATOM 737 N N . VAL A 1 100 ? 2.966 6.577 1.999 1.00 97.31 100 VAL A N 1
ATOM 738 C CA . VAL A 1 100 ? 2.095 7.742 2.201 1.00 97.31 100 VAL A CA 1
ATOM 739 C C . VAL A 1 100 ? 1.510 8.170 0.860 1.00 97.31 100 VAL A C 1
ATOM 741 O O . VAL A 1 100 ? 2.205 8.149 -0.155 1.00 97.31 100 VAL A O 1
ATOM 744 N N . VAL A 1 101 ? 0.239 8.566 0.867 1.00 98.06 101 VAL A N 1
ATOM 745 C CA . VAL A 1 101 ? -0.405 9.150 -0.309 1.00 98.06 101 VAL A CA 1
ATOM 746 C C . VAL A 1 101 ? 0.023 10.605 -0.451 1.00 98.06 101 VAL A C 1
ATOM 748 O O . VAL A 1 101 ? -0.173 11.409 0.458 1.00 98.06 101 VAL A O 1
ATOM 751 N N . GLN A 1 102 ? 0.595 10.932 -1.600 1.00 97.88 102 GLN A N 1
ATOM 752 C CA . GLN A 1 102 ? 0.951 12.283 -2.012 1.00 97.88 102 GLN A CA 1
ATOM 753 C C . GLN A 1 102 ? -0.126 12.813 -2.961 1.00 97.88 102 GLN A C 1
ATOM 755 O O . GLN A 1 102 ? -0.730 12.040 -3.706 1.00 97.88 102 GLN A O 1
ATOM 760 N N . VAL A 1 103 ? -0.392 14.118 -2.904 1.00 96.75 103 VAL A N 1
ATOM 761 C CA . VAL A 1 103 ? -1.381 14.788 -3.757 1.00 96.75 103 VAL A CA 1
ATOM 762 C C . VAL A 1 103 ? -0.708 15.965 -4.450 1.00 96.75 103 VAL A C 1
ATOM 764 O O . VAL A 1 103 ? -0.213 16.863 -3.775 1.00 96.75 103 VAL A O 1
ATOM 767 N N . GLU A 1 104 ? -0.709 15.955 -5.778 1.00 95.62 104 GLU A N 1
ATOM 768 C CA . GLU A 1 104 ? -0.157 17.007 -6.639 1.00 95.62 104 GLU A CA 1
ATOM 769 C C . GLU A 1 104 ? -1.142 17.251 -7.785 1.00 95.62 104 GLU A C 1
ATOM 771 O O . GLU A 1 104 ? -1.558 16.298 -8.438 1.00 95.62 104 GLU A O 1
ATOM 776 N N . ASP A 1 105 ? -1.582 18.497 -7.988 1.00 92.25 105 ASP A N 1
ATOM 777 C CA . ASP A 1 105 ? -2.534 18.884 -9.043 1.00 92.25 105 ASP A CA 1
ATOM 778 C C . ASP A 1 105 ? -3.741 17.942 -9.177 1.00 92.25 105 ASP A C 1
ATOM 780 O O . ASP A 1 105 ? -4.102 17.509 -10.268 1.00 92.25 105 ASP A O 1
ATOM 784 N N . THR A 1 106 ? -4.369 17.595 -8.045 1.00 91.44 106 THR A N 1
ATOM 785 C CA . THR A 1 106 ? -5.487 16.630 -7.906 1.00 91.44 106 THR A CA 1
ATOM 786 C C . THR A 1 106 ? -5.144 15.155 -8.137 1.00 91.44 106 THR A C 1
ATOM 788 O O . THR A 1 106 ? -5.954 14.285 -7.818 1.00 91.44 106 THR A O 1
ATOM 791 N N . LYS A 1 107 ? -3.936 14.838 -8.606 1.00 94.81 107 LYS A N 1
ATOM 792 C CA . LYS A 1 107 ? -3.465 13.466 -8.779 1.00 94.81 107 LYS A CA 1
ATOM 793 C C . LYS A 1 107 ? -2.953 12.904 -7.456 1.00 94.81 107 LYS A C 1
ATOM 795 O O . LYS A 1 107 ? -2.092 13.493 -6.805 1.00 94.81 107 LYS A O 1
ATOM 800 N N . ARG A 1 108 ? -3.451 11.724 -7.079 1.00 97.56 108 ARG A N 1
ATOM 801 C CA . ARG A 1 108 ? -2.964 10.962 -5.923 1.00 97.56 108 ARG A CA 1
ATOM 802 C C . ARG A 1 108 ? -1.907 9.960 -6.371 1.00 97.56 108 ARG A C 1
ATOM 804 O O . ARG A 1 108 ? -2.093 9.248 -7.358 1.00 97.56 108 ARG A O 1
ATOM 811 N N . THR A 1 109 ? -0.800 9.882 -5.647 1.00 98.19 109 THR A N 1
ATOM 812 C CA . THR A 1 109 ? 0.279 8.927 -5.921 1.00 98.19 109 THR A CA 1
ATOM 813 C C . THR A 1 109 ? 0.809 8.323 -4.632 1.00 98.19 109 THR A C 1
ATOM 815 O O . THR A 1 109 ? 0.707 8.905 -3.553 1.00 98.19 109 THR A O 1
ATOM 818 N N . VAL A 1 110 ? 1.372 7.124 -4.733 1.00 98.56 110 VAL A N 1
ATOM 819 C CA . VAL A 1 110 ? 2.129 6.499 -3.646 1.00 98.56 110 VAL A CA 1
ATOM 820 C C . VAL A 1 110 ? 3.450 6.031 -4.220 1.00 98.56 110 VAL A C 1
ATOM 822 O O . VAL A 1 110 ? 3.480 5.354 -5.246 1.00 98.56 110 VAL A O 1
ATOM 825 N N . VAL A 1 111 ? 4.543 6.381 -3.554 1.00 98.06 111 VAL A N 1
ATOM 826 C CA . VAL A 1 111 ? 5.879 5.934 -3.939 1.00 98.06 111 VAL A CA 1
ATOM 827 C C . VAL A 1 111 ? 6.293 4.784 -3.034 1.00 98.06 111 VAL A C 1
ATOM 829 O O . VAL A 1 111 ? 6.305 4.916 -1.810 1.00 98.06 111 VAL A O 1
ATOM 832 N N . TYR A 1 112 ? 6.656 3.658 -3.638 1.00 98.06 112 TYR A N 1
ATOM 833 C CA . TYR A 1 112 ? 7.201 2.502 -2.935 1.00 98.06 112 TYR A CA 1
ATOM 834 C C . TYR A 1 112 ? 8.567 2.149 -3.519 1.00 98.06 112 TYR A C 1
ATOM 836 O O . TYR A 1 112 ? 8.776 2.201 -4.730 1.00 98.06 112 TYR A O 1
ATOM 844 N N . GLN A 1 113 ? 9.510 1.796 -2.651 1.00 97.12 113 GLN A N 1
ATOM 845 C CA . GLN A 1 113 ? 10.832 1.336 -3.049 1.00 97.12 113 GLN A CA 1
ATOM 846 C C . GLN A 1 113 ? 11.112 0.008 -2.365 1.00 97.12 113 GLN A C 1
ATOM 848 O O . GLN A 1 113 ? 10.998 -0.106 -1.146 1.00 97.12 113 GLN A O 1
ATOM 853 N N . GLY A 1 114 ? 11.526 -0.979 -3.151 1.00 95.62 114 GLY A N 1
ATOM 854 C CA . GLY A 1 114 ? 11.852 -2.303 -2.645 1.00 95.62 114 GLY A CA 1
ATOM 855 C C . GLY A 1 114 ? 12.804 -3.048 -3.568 1.00 95.62 114 GLY A C 1
ATOM 856 O O . GLY A 1 114 ? 13.121 -2.599 -4.666 1.00 95.62 114 GLY A O 1
ATOM 857 N N . ASN A 1 115 ? 13.256 -4.219 -3.125 1.00 94.56 115 ASN A N 1
ATOM 858 C CA . ASN A 1 115 ? 14.050 -5.119 -3.959 1.00 94.56 115 ASN A CA 1
ATOM 859 C C . ASN A 1 115 ? 13.119 -6.062 -4.723 1.00 94.56 115 ASN A C 1
ATOM 861 O O . ASN A 1 115 ? 12.518 -6.948 -4.118 1.00 94.56 115 ASN A O 1
ATOM 865 N N . LEU A 1 116 ? 12.989 -5.875 -6.033 1.00 95.31 116 LEU A N 1
ATOM 866 C CA . LEU A 1 116 ? 12.177 -6.721 -6.900 1.00 95.31 116 LEU A CA 1
ATOM 867 C C . LEU A 1 116 ? 12.831 -8.105 -7.034 1.00 95.31 116 LEU A C 1
ATOM 869 O O . LEU A 1 116 ? 14.005 -8.209 -7.399 1.00 95.31 116 LEU A O 1
ATOM 873 N N . LYS A 1 117 ? 12.079 -9.161 -6.703 1.00 94.12 117 LYS A N 1
ATOM 874 C CA . LYS A 1 117 ? 12.509 -10.565 -6.824 1.00 94.12 117 LYS A CA 1
ATOM 875 C C . LYS A 1 117 ? 12.071 -11.176 -8.148 1.00 94.12 117 LYS A C 1
ATOM 877 O O . LYS A 1 117 ? 12.840 -11.913 -8.761 1.00 94.12 117 LYS A O 1
ATOM 882 N N . SER A 1 118 ? 10.834 -10.914 -8.553 1.00 94.25 118 SER A N 1
ATOM 883 C CA . SER A 1 118 ? 10.263 -11.489 -9.766 1.00 94.25 118 SER A CA 1
ATOM 884 C C . SER A 1 118 ? 9.099 -10.663 -10.297 1.00 94.25 118 SER A C 1
ATOM 886 O O . SER A 1 118 ? 8.442 -9.913 -9.569 1.00 94.25 118 SER A O 1
ATOM 888 N N . VAL A 1 119 ? 8.830 -10.852 -11.586 1.00 95.38 119 VAL A N 1
ATOM 889 C CA . VAL A 1 119 ? 7.600 -10.426 -12.246 1.00 95.38 119 VAL A CA 1
ATOM 890 C C . VAL A 1 119 ? 6.966 -11.664 -12.870 1.00 95.38 119 VAL A C 1
ATOM 892 O O . VAL A 1 119 ? 7.628 -12.398 -13.599 1.00 95.38 119 VAL A O 1
ATOM 895 N N . SER A 1 120 ? 5.691 -11.914 -12.580 1.00 94.25 120 SER A N 1
ATOM 896 C CA . SER A 1 120 ? 4.919 -12.998 -13.194 1.00 94.25 120 SER A CA 1
ATOM 897 C C . SER A 1 120 ? 3.583 -12.457 -13.686 1.00 94.25 120 SER A C 1
ATOM 899 O O . SER A 1 120 ? 2.760 -11.967 -12.904 1.00 94.25 120 SER A O 1
ATOM 901 N N . GLY A 1 121 ? 3.385 -12.475 -15.006 1.00 93.75 121 GLY A N 1
ATOM 902 C CA . GLY A 1 121 ? 2.272 -11.778 -15.646 1.00 93.75 121 GLY A CA 1
ATOM 903 C C . GLY A 1 121 ? 2.283 -10.290 -15.284 1.00 93.75 121 GLY A C 1
ATOM 904 O O . GLY A 1 121 ? 3.229 -9.574 -15.594 1.00 93.75 121 GLY A O 1
ATOM 905 N N . ARG A 1 122 ? 1.238 -9.825 -14.590 1.00 95.44 122 ARG A N 1
ATOM 906 C CA . ARG A 1 122 ? 1.111 -8.431 -14.121 1.00 95.44 122 ARG A CA 1
ATOM 907 C C . ARG A 1 122 ? 1.469 -8.230 -12.647 1.00 95.44 122 ARG A C 1
ATOM 909 O O . ARG A 1 122 ? 1.170 -7.171 -12.105 1.00 95.44 122 ARG A O 1
ATOM 916 N N . ARG A 1 123 ? 2.047 -9.225 -11.973 1.00 96.56 123 ARG A N 1
ATOM 917 C CA . ARG A 1 123 ? 2.391 -9.147 -10.546 1.00 96.56 123 ARG A CA 1
ATOM 918 C C . ARG A 1 123 ? 3.890 -8.947 -10.374 1.00 96.56 123 ARG A C 1
ATOM 920 O O . ARG A 1 123 ? 4.673 -9.750 -10.869 1.00 96.56 123 ARG A O 1
ATOM 927 N N . MET A 1 124 ? 4.263 -7.898 -9.653 1.00 97.25 124 MET A N 1
ATOM 928 C CA . MET A 1 124 ? 5.614 -7.649 -9.159 1.00 97.25 124 MET A CA 1
ATOM 929 C C . MET A 1 124 ? 5.710 -8.171 -7.733 1.00 97.25 124 MET A C 1
ATOM 931 O O . MET A 1 124 ? 4.906 -7.777 -6.891 1.00 97.25 124 MET A O 1
ATOM 935 N N . THR A 1 125 ? 6.689 -9.021 -7.448 1.00 96.56 125 THR A N 1
ATOM 936 C CA . THR A 1 125 ? 6.915 -9.569 -6.109 1.00 96.56 125 THR A CA 1
ATOM 937 C C . THR A 1 125 ? 8.246 -9.078 -5.565 1.00 96.56 125 THR A C 1
ATOM 939 O O . THR A 1 125 ? 9.296 -9.278 -6.178 1.00 96.56 125 THR A O 1
ATOM 942 N N . PHE A 1 126 ? 8.207 -8.452 -4.394 1.00 96.19 126 PHE A N 1
ATOM 943 C CA . PHE A 1 126 ? 9.362 -7.855 -3.736 1.00 96.19 126 PHE A CA 1
ATOM 944 C C . PHE A 1 126 ? 9.924 -8.752 -2.633 1.00 96.19 126 PHE A C 1
ATOM 946 O O . PHE A 1 126 ? 9.284 -9.686 -2.148 1.00 96.19 126 PHE A O 1
ATOM 953 N N . ALA A 1 127 ? 11.165 -8.479 -2.239 1.00 94.12 127 ALA A N 1
ATOM 954 C CA . ALA A 1 127 ? 11.896 -9.292 -1.280 1.00 94.12 127 ALA A CA 1
ATOM 955 C C . ALA A 1 127 ? 11.310 -9.282 0.132 1.00 94.12 127 ALA A C 1
ATOM 957 O O . ALA A 1 127 ? 11.491 -10.258 0.857 1.00 94.12 127 ALA A O 1
ATOM 958 N N . ASP A 1 128 ? 10.600 -8.215 0.488 1.00 93.94 128 ASP A N 1
ATOM 959 C CA . ASP A 1 128 ? 9.864 -8.061 1.742 1.00 93.94 128 ASP A CA 1
ATOM 960 C C . ASP A 1 128 ? 8.486 -8.753 1.726 1.00 93.94 128 ASP A C 1
ATOM 962 O O . ASP A 1 128 ? 7.755 -8.690 2.716 1.00 93.94 128 ASP A O 1
ATOM 966 N N . GLY A 1 129 ? 8.138 -9.429 0.626 1.00 94.81 129 GLY A N 1
ATOM 967 C CA . GLY A 1 129 ? 6.863 -10.106 0.421 1.00 94.81 129 GLY A CA 1
ATOM 968 C C . GLY A 1 129 ? 5.772 -9.231 -0.200 1.00 94.81 129 GLY A C 1
ATOM 969 O O . GLY A 1 129 ? 4.694 -9.745 -0.483 1.00 94.81 129 GLY A O 1
ATOM 970 N N . THR A 1 130 ? 6.010 -7.939 -0.442 1.00 97.12 130 THR A N 1
ATOM 971 C CA . THR A 1 130 ? 5.026 -7.053 -1.082 1.00 97.12 130 THR A CA 1
ATOM 972 C C . THR A 1 130 ? 4.728 -7.528 -2.505 1.00 97.12 130 THR A C 1
ATOM 974 O O . THR A 1 130 ? 5.642 -7.852 -3.267 1.00 97.12 130 THR A O 1
ATOM 977 N N . VAL A 1 131 ? 3.446 -7.562 -2.879 1.00 97.44 131 VAL A N 1
ATOM 978 C CA . VAL A 1 131 ? 3.001 -7.908 -4.235 1.00 97.44 131 VAL A CA 1
ATOM 979 C C . VAL A 1 131 ? 2.214 -6.750 -4.827 1.00 97.44 131 VAL A C 1
ATOM 981 O O . VAL A 1 131 ? 1.147 -6.428 -4.324 1.00 97.44 131 VAL A O 1
ATOM 984 N N . LEU A 1 132 ? 2.716 -6.142 -5.901 1.00 98.12 132 LEU A N 1
ATOM 985 C CA . LEU A 1 132 ? 2.064 -5.015 -6.575 1.00 98.12 132 LEU A CA 1
ATOM 986 C C . LEU A 1 132 ? 1.616 -5.397 -7.983 1.00 98.12 132 LEU A C 1
ATOM 988 O O . LEU A 1 132 ? 2.256 -6.205 -8.659 1.00 98.12 132 LEU A O 1
ATOM 992 N N . ARG A 1 133 ? 0.521 -4.796 -8.450 1.00 98.06 133 ARG A N 1
ATOM 993 C CA . ARG A 1 133 ? -0.027 -5.047 -9.785 1.00 98.06 133 ARG A CA 1
ATOM 994 C C . ARG A 1 133 ? 0.426 -3.979 -10.775 1.00 98.06 133 ARG A C 1
ATOM 996 O O . ARG A 1 133 ? 0.193 -2.799 -10.560 1.00 98.06 133 ARG A O 1
ATOM 1003 N N . LEU A 1 134 ? 1.010 -4.383 -11.895 1.00 97.69 134 LEU A N 1
ATOM 1004 C CA . LEU A 1 134 ? 1.378 -3.492 -12.998 1.00 97.69 134 LEU A CA 1
ATOM 1005 C C . LEU A 1 134 ? 0.133 -2.939 -13.691 1.00 97.69 134 LEU A C 1
ATOM 1007 O O . LEU A 1 134 ? -0.820 -3.690 -13.931 1.00 97.69 134 LEU A O 1
ATOM 1011 N N . ALA A 1 135 ? 0.148 -1.661 -14.073 1.00 97.62 135 ALA A N 1
ATOM 1012 C CA . ALA A 1 135 ? -0.822 -1.091 -15.003 1.00 97.62 135 ALA A CA 1
ATOM 1013 C C . ALA A 1 135 ? -0.730 -1.767 -16.382 1.00 97.62 135 ALA A C 1
ATOM 1015 O O . ALA A 1 135 ? 0.247 -2.435 -16.720 1.00 97.62 135 ALA A O 1
ATOM 1016 N N . GLN A 1 136 ? -1.784 -1.629 -17.184 1.00 95.31 136 GLN A N 1
ATOM 1017 C CA . GLN A 1 136 ? -1.768 -2.142 -18.550 1.00 95.31 136 GLN A CA 1
ATOM 1018 C C . GLN A 1 136 ? -0.782 -1.319 -19.385 1.00 95.31 136 GLN A C 1
ATOM 1020 O O . GLN A 1 136 ? -0.757 -0.098 -19.266 1.00 95.31 136 GLN A O 1
ATOM 1025 N N . GLY A 1 137 ? 0.025 -1.988 -20.210 1.00 92.69 137 GLY A N 1
ATOM 1026 C CA . GLY A 1 137 ? 1.035 -1.344 -21.057 1.00 92.69 137 GLY A CA 1
ATOM 1027 C C . GLY A 1 137 ? 2.386 -1.098 -20.376 1.00 92.69 137 GLY A C 1
ATOM 1028 O O . GLY A 1 137 ? 3.359 -0.820 -21.071 1.00 92.69 137 GLY A O 1
ATOM 1029 N N . LEU A 1 138 ? 2.492 -1.264 -19.052 1.00 93.81 138 LEU A N 1
ATOM 1030 C CA . LEU A 1 138 ? 3.776 -1.197 -18.357 1.00 93.81 138 LEU A CA 1
ATOM 1031 C C . LEU A 1 138 ? 4.492 -2.551 -18.463 1.00 93.81 138 LEU A C 1
ATOM 1033 O O . LEU A 1 138 ? 4.023 -3.545 -17.908 1.00 93.81 138 LEU A O 1
ATOM 1037 N N . THR A 1 139 ? 5.623 -2.581 -19.171 1.00 91.12 139 THR A N 1
ATOM 1038 C CA . THR A 1 139 ? 6.411 -3.801 -19.409 1.00 91.12 139 THR A CA 1
ATOM 1039 C C . THR A 1 139 ? 7.740 -3.715 -18.659 1.00 91.12 139 THR A C 1
ATOM 1041 O O . THR A 1 139 ? 8.581 -2.893 -19.024 1.00 91.12 139 THR A O 1
ATOM 1044 N N . PRO A 1 140 ? 7.952 -4.520 -17.604 1.00 90.31 140 PRO A N 1
ATOM 1045 C CA . PRO A 1 140 ? 9.246 -4.596 -16.936 1.00 90.31 140 PRO A CA 1
ATOM 1046 C C . PRO A 1 140 ? 10.306 -5.233 -17.846 1.00 90.31 140 PRO A C 1
ATOM 1048 O O . PRO A 1 140 ? 9.959 -6.057 -18.695 1.00 90.31 140 PRO A O 1
ATOM 1051 N N . PRO A 1 141 ? 11.597 -4.914 -17.658 1.00 87.19 141 PRO A N 1
ATOM 1052 C CA . PRO A 1 141 ? 12.680 -5.624 -18.330 1.00 87.19 141 PRO A CA 1
ATOM 1053 C C . PRO A 1 141 ? 12.648 -7.125 -18.006 1.00 87.19 141 PRO A C 1
ATOM 1055 O O . PRO A 1 141 ? 12.295 -7.504 -16.889 1.00 87.19 141 PRO A O 1
ATOM 1058 N N . ALA A 1 142 ? 13.052 -7.972 -18.958 1.00 83.00 142 ALA A N 1
ATOM 1059 C CA . ALA A 1 142 ? 12.984 -9.432 -18.815 1.00 83.00 142 ALA A CA 1
ATOM 1060 C C . ALA A 1 142 ? 13.766 -9.964 -17.595 1.00 83.00 142 ALA A C 1
ATOM 1062 O O . ALA A 1 142 ? 13.280 -10.844 -16.889 1.00 83.00 142 ALA A O 1
ATOM 1063 N N . ASP A 1 143 ? 14.926 -9.370 -17.302 1.00 81.38 143 ASP A N 1
ATOM 1064 C CA . ASP A 1 143 ? 15.854 -9.841 -16.262 1.00 81.38 143 ASP A CA 1
ATOM 1065 C C . ASP A 1 143 ? 15.872 -8.956 -15.013 1.00 81.38 143 ASP A C 1
ATOM 1067 O O . ASP A 1 143 ? 16.889 -8.823 -14.327 1.00 81.38 143 ASP A O 1
ATOM 1071 N N . VAL A 1 144 ? 14.755 -8.297 -14.703 1.00 80.50 144 VAL A N 1
ATOM 1072 C CA . VAL A 1 144 ? 14.769 -7.309 -13.632 1.00 80.50 144 VAL A CA 1
ATOM 1073 C C . VAL A 1 144 ? 14.807 -7.939 -12.239 1.00 80.50 144 VAL A C 1
ATOM 1075 O O . VAL A 1 144 ? 13.874 -8.598 -11.777 1.00 80.50 144 VAL A O 1
ATOM 1078 N N . ARG A 1 145 ? 15.920 -7.699 -11.543 1.00 86.81 145 ARG A N 1
ATOM 1079 C CA . ARG A 1 145 ? 16.122 -8.003 -10.125 1.00 86.81 145 ARG A CA 1
ATOM 1080 C C . ARG A 1 145 ? 16.838 -6.836 -9.460 1.00 86.81 145 ARG A C 1
ATOM 1082 O O . ARG A 1 145 ? 17.700 -6.209 -10.069 1.00 86.81 145 ARG A O 1
ATOM 1089 N N . GLY A 1 146 ? 16.522 -6.592 -8.191 1.00 89.88 146 GLY A N 1
ATOM 1090 C CA . GLY A 1 146 ? 17.190 -5.571 -7.379 1.00 89.88 146 GLY A CA 1
ATOM 1091 C C . GLY A 1 146 ? 16.322 -4.350 -7.085 1.00 89.88 146 GLY A C 1
ATOM 1092 O O . GLY A 1 146 ? 15.094 -4.403 -7.177 1.00 89.88 146 GLY A O 1
ATOM 1093 N N . SER A 1 147 ? 16.961 -3.260 -6.657 1.00 93.94 147 SER A N 1
ATOM 1094 C CA . SER A 1 147 ? 16.263 -2.057 -6.192 1.00 93.94 147 SER A CA 1
ATOM 1095 C C . SER A 1 147 ? 15.365 -1.485 -7.289 1.00 93.94 147 SER A C 1
ATOM 1097 O O . SER A 1 147 ? 15.811 -1.201 -8.398 1.00 93.94 147 SER A O 1
ATOM 1099 N N . THR A 1 148 ? 14.086 -1.327 -6.978 1.00 96.25 148 THR A N 1
ATOM 1100 C CA . THR A 1 148 ? 13.067 -0.810 -7.886 1.00 96.25 148 THR A CA 1
ATOM 1101 C C . THR A 1 148 ? 12.240 0.232 -7.148 1.00 96.25 148 THR A C 1
ATOM 1103 O O . THR A 1 148 ? 11.732 -0.030 -6.056 1.00 96.25 148 THR A O 1
ATOM 1106 N N . LEU A 1 149 ? 12.107 1.406 -7.758 1.00 97.00 149 LEU A N 1
ATOM 1107 C CA . LEU A 1 149 ? 11.199 2.463 -7.333 1.00 97.00 149 LEU A CA 1
ATOM 1108 C C . LEU A 1 149 ? 9.926 2.354 -8.169 1.00 97.00 149 LEU A C 1
ATOM 1110 O O . LEU A 1 149 ? 10.006 2.298 -9.393 1.00 97.00 149 LEU A O 1
ATOM 1114 N N . VAL A 1 150 ? 8.759 2.339 -7.538 1.00 98.00 150 VAL A N 1
ATOM 1115 C CA . VAL A 1 150 ? 7.471 2.300 -8.233 1.00 98.00 150 VAL A CA 1
ATOM 1116 C C . VAL A 1 150 ? 6.585 3.455 -7.799 1.00 98.00 150 VAL A C 1
ATOM 1118 O O . VAL A 1 150 ? 6.567 3.850 -6.633 1.00 98.00 150 VAL A O 1
ATOM 1121 N N . VAL A 1 151 ? 5.824 3.969 -8.757 1.00 98.31 151 VAL A N 1
ATOM 1122 C CA . VAL A 1 151 ? 4.759 4.943 -8.549 1.00 98.31 151 VAL A CA 1
ATOM 1123 C C . VAL A 1 151 ? 3.438 4.212 -8.713 1.00 98.31 151 VAL A C 1
ATOM 1125 O O . VAL A 1 151 ? 3.145 3.660 -9.776 1.00 98.31 151 VAL A O 1
ATOM 1128 N N . ILE A 1 152 ? 2.644 4.201 -7.654 1.00 98.69 152 ILE A N 1
ATOM 1129 C CA . ILE A 1 152 ? 1.342 3.549 -7.584 1.00 98.69 152 ILE A CA 1
ATOM 1130 C C . ILE A 1 152 ? 0.266 4.623 -7.763 1.00 98.69 152 ILE A C 1
ATOM 1132 O O . ILE A 1 152 ? 0.368 5.726 -7.223 1.00 98.69 152 ILE A O 1
ATOM 1136 N N . ASP A 1 153 ? -0.744 4.305 -8.562 1.00 98.25 153 ASP A N 1
ATOM 1137 C CA . ASP A 1 153 ? -2.036 4.981 -8.584 1.00 98.25 153 ASP A CA 1
ATOM 1138 C C . ASP A 1 153 ? -2.923 4.308 -7.518 1.00 98.25 153 ASP A C 1
ATOM 1140 O O . ASP A 1 153 ? -3.317 3.149 -7.712 1.00 98.25 153 ASP A O 1
ATOM 1144 N N . PRO A 1 154 ? -3.176 4.968 -6.371 1.00 98.12 154 PRO A N 1
ATOM 1145 C CA . PRO A 1 154 ? -3.918 4.366 -5.272 1.00 98.12 154 PRO A CA 1
ATOM 1146 C C . PRO A 1 154 ? -5.415 4.225 -5.564 1.00 98.12 154 PRO A C 1
ATOM 1148 O O . PRO A 1 154 ? -6.058 3.429 -4.892 1.00 98.12 154 PRO A O 1
ATOM 1151 N N . ASP A 1 155 ? -5.958 4.949 -6.546 1.00 97.06 155 ASP A N 1
ATOM 1152 C CA . ASP A 1 155 ? -7.380 4.894 -6.901 1.00 97.06 155 ASP A CA 1
ATOM 1153 C C . ASP A 1 155 ? -7.656 3.734 -7.876 1.00 97.06 155 ASP A C 1
ATOM 1155 O O . ASP A 1 155 ? -8.736 3.145 -7.892 1.00 97.06 155 ASP A O 1
ATOM 1159 N N . ARG A 1 156 ? -6.656 3.362 -8.687 1.00 97.69 156 ARG A N 1
ATOM 1160 C CA . ARG A 1 156 ? -6.723 2.219 -9.619 1.00 97.69 156 ARG A CA 1
ATOM 1161 C C . ARG A 1 156 ? -6.043 0.956 -9.098 1.00 97.69 156 ARG A C 1
ATOM 1163 O O . ARG A 1 156 ? -6.136 -0.093 -9.751 1.00 97.69 156 ARG A O 1
ATOM 1170 N N . HIS A 1 157 ? -5.343 1.059 -7.971 1.00 97.75 157 HIS A N 1
ATOM 1171 C CA . HIS A 1 157 ? -4.580 -0.016 -7.343 1.00 97.75 157 HIS A CA 1
ATOM 1172 C C . HIS A 1 157 ? -3.578 -0.673 -8.305 1.00 97.75 157 HIS A C 1
ATOM 1174 O O . HIS A 1 157 ? -3.556 -1.895 -8.496 1.00 97.75 157 HIS A O 1
ATOM 1180 N N . VAL A 1 158 ? -2.811 0.158 -9.018 1.00 98.31 158 VAL A N 1
ATOM 1181 C CA . VAL A 1 158 ? -1.804 -0.300 -9.986 1.00 98.31 158 VAL A CA 1
ATOM 1182 C C . VAL A 1 158 ? -0.540 0.543 -9.945 1.00 98.31 158 VAL A C 1
ATOM 1184 O O . VAL A 1 158 ? -0.576 1.752 -9.746 1.00 98.31 158 VAL A O 1
ATOM 1187 N N . VAL A 1 159 ? 0.589 -0.091 -10.234 1.00 98.19 159 VAL A N 1
ATOM 1188 C CA . VAL A 1 159 ? 1.847 0.574 -10.567 1.00 98.19 159 VAL A CA 1
ATOM 1189 C C . VAL A 1 159 ? 1.697 1.244 -11.932 1.00 98.19 159 VAL A C 1
ATOM 1191 O O . VAL A 1 159 ? 1.572 0.558 -12.946 1.00 98.19 159 VAL A O 1
ATOM 1194 N N . GLN A 1 160 ? 1.711 2.575 -11.952 1.00 97.56 160 GLN A N 1
ATOM 1195 C CA . GLN A 1 160 ? 1.619 3.409 -13.157 1.00 97.56 160 GLN A CA 1
ATOM 1196 C C . GLN A 1 160 ? 2.993 3.819 -13.713 1.00 97.56 160 GLN A C 1
ATOM 1198 O O . GLN A 1 160 ? 3.084 4.268 -14.850 1.00 97.56 160 GLN A O 1
ATOM 1203 N N . GLY A 1 161 ? 4.062 3.641 -12.934 1.00 96.94 161 GLY A N 1
ATOM 1204 C CA . GLY A 1 161 ? 5.437 3.873 -13.368 1.00 96.94 161 GLY A CA 1
ATOM 1205 C C . GLY A 1 161 ? 6.425 3.096 -12.506 1.00 96.94 161 GLY A C 1
ATOM 1206 O O . GLY A 1 161 ? 6.162 2.853 -11.328 1.00 96.94 161 GLY A O 1
ATOM 1207 N N . ALA A 1 162 ? 7.550 2.692 -13.087 1.00 96.38 162 ALA A N 1
ATOM 1208 C CA . ALA A 1 162 ? 8.606 1.986 -12.375 1.00 96.38 162 ALA A CA 1
ATOM 1209 C C . ALA A 1 162 ? 9.983 2.370 -12.924 1.00 96.38 162 ALA A C 1
ATOM 1211 O O . ALA A 1 162 ? 10.180 2.413 -14.137 1.00 96.38 162 ALA A O 1
ATOM 1212 N N . THR A 1 163 ? 10.929 2.599 -12.019 1.00 95.69 163 THR A N 1
ATOM 1213 C CA . THR A 1 163 ? 12.349 2.785 -12.316 1.00 95.69 163 THR A CA 1
ATOM 1214 C C . THR A 1 163 ? 13.112 1.610 -11.733 1.00 95.69 163 THR A C 1
ATOM 1216 O O . THR A 1 163 ? 13.067 1.358 -10.526 1.00 95.69 163 THR A O 1
ATOM 1219 N N . PHE A 1 164 ? 13.825 0.896 -12.594 1.00 91.50 164 PHE A N 1
ATOM 1220 C CA . PHE A 1 164 ? 14.586 -0.291 -12.235 1.00 91.50 164 PHE A CA 1
ATOM 1221 C C . PHE A 1 164 ? 16.065 0.073 -12.154 1.00 91.50 164 PHE A C 1
ATOM 1223 O O . PHE A 1 164 ? 16.622 0.594 -13.121 1.00 91.50 164 PHE A O 1
ATOM 1230 N N . ALA A 1 165 ? 16.708 -0.182 -11.014 1.00 86.38 165 ALA A N 1
ATOM 1231 C CA . ALA A 1 165 ? 18.159 -0.087 -10.959 1.00 86.38 165 ALA A CA 1
ATOM 1232 C C . ALA A 1 165 ? 18.762 -1.142 -11.905 1.00 86.38 165 ALA A C 1
ATOM 1234 O O . ALA A 1 165 ? 18.223 -2.252 -11.989 1.00 86.38 165 ALA A O 1
ATOM 1235 N N . PRO A 1 166 ? 19.860 -0.831 -12.616 1.00 71.38 166 PRO A N 1
ATOM 1236 C CA . PRO A 1 166 ? 20.562 -1.840 -13.394 1.00 71.38 166 PRO A CA 1
ATOM 1237 C C . PRO A 1 166 ? 20.962 -2.994 -12.471 1.00 71.38 166 PRO A C 1
ATOM 1239 O O . PRO A 1 166 ? 21.382 -2.768 -11.332 1.00 71.38 166 PRO A O 1
ATOM 1242 N N . ALA A 1 167 ? 20.816 -4.231 -12.956 1.00 67.19 167 ALA A N 1
ATOM 1243 C CA . ALA A 1 167 ? 21.324 -5.392 -12.241 1.00 67.19 167 ALA A CA 1
ATOM 1244 C C . ALA A 1 167 ? 22.805 -5.141 -11.942 1.00 67.19 167 ALA A C 1
ATOM 1246 O O . ALA A 1 167 ? 23.550 -4.744 -12.840 1.00 67.19 167 ALA A O 1
ATOM 1247 N N . ALA A 1 168 ? 23.221 -5.316 -10.686 1.00 66.44 168 ALA A N 1
ATOM 1248 C CA . ALA A 1 168 ? 24.623 -5.173 -10.331 1.00 66.44 168 ALA A CA 1
ATOM 1249 C C . ALA A 1 168 ? 25.424 -6.131 -11.217 1.00 66.44 168 ALA A C 1
ATOM 1251 O O . ALA A 1 168 ? 25.299 -7.352 -11.087 1.00 66.44 168 ALA A O 1
ATOM 1252 N N . THR A 1 169 ? 26.203 -5.582 -12.151 1.00 62.75 169 THR A N 1
ATOM 1253 C CA . THR A 1 169 ? 27.113 -6.369 -12.970 1.00 62.75 169 THR A CA 1
ATOM 1254 C C . THR A 1 169 ? 28.054 -7.030 -11.983 1.00 62.75 169 THR A C 1
ATOM 1256 O O . THR A 1 169 ? 28.821 -6.351 -11.301 1.00 62.75 169 THR A O 1
ATOM 1259 N N . THR A 1 170 ? 27.923 -8.343 -11.805 1.00 61.19 170 THR A N 1
ATOM 1260 C CA . THR A 1 170 ? 28.841 -9.078 -10.943 1.00 61.19 170 THR A CA 1
ATOM 1261 C C . THR A 1 170 ? 30.173 -9.042 -11.666 1.00 61.19 170 THR A C 1
ATOM 1263 O O . THR A 1 170 ? 30.401 -9.813 -12.593 1.00 61.19 170 THR A O 1
ATOM 1266 N N . THR A 1 171 ? 31.018 -8.072 -11.324 1.00 59.91 171 THR A N 1
ATOM 1267 C CA . THR A 1 171 ? 32.386 -8.023 -11.818 1.00 59.91 171 THR A CA 1
ATOM 1268 C C . THR A 1 171 ? 33.082 -9.223 -11.209 1.00 59.91 171 THR A C 1
ATOM 1270 O O . THR A 1 171 ? 33.500 -9.182 -10.051 1.00 59.91 171 THR A O 1
ATOM 1273 N N . THR A 1 172 ? 33.136 -10.323 -11.956 1.00 65.88 172 THR A N 1
ATOM 1274 C CA . THR A 1 172 ? 33.927 -11.491 -11.591 1.00 65.88 172 THR A CA 1
ATOM 1275 C C . THR A 1 172 ? 35.350 -11.000 -11.395 1.00 65.88 172 THR A C 1
ATOM 1277 O O . THR A 1 172 ? 36.017 -10.592 -12.347 1.00 65.88 172 THR A O 1
ATOM 1280 N N . ARG A 1 173 ? 35.790 -10.939 -10.136 1.00 69.12 173 ARG A N 1
ATOM 1281 C CA . ARG A 1 173 ? 37.173 -10.616 -9.808 1.00 69.12 173 ARG A CA 1
ATOM 1282 C C . ARG A 1 173 ? 38.015 -11.718 -10.454 1.00 69.12 173 ARG A C 1
ATOM 1284 O O . ARG A 1 173 ? 37.765 -12.876 -10.133 1.00 69.12 173 ARG A O 1
ATOM 1291 N N . PRO A 1 174 ? 38.944 -11.408 -11.373 1.00 68.12 174 PRO A N 1
ATOM 1292 C CA . PRO A 1 174 ? 39.811 -12.438 -11.918 1.00 68.12 174 PRO A CA 1
ATOM 1293 C C . PRO A 1 174 ? 40.600 -13.038 -10.754 1.00 68.12 174 PRO A C 1
ATOM 1295 O O . PRO A 1 174 ? 41.254 -12.301 -10.006 1.00 68.12 174 PRO A O 1
ATOM 1298 N N . ASP A 1 175 ? 40.474 -14.352 -10.568 1.00 72.25 175 ASP A N 1
ATOM 1299 C CA . ASP A 1 175 ? 41.302 -15.088 -9.622 1.00 72.25 175 ASP A CA 1
ATOM 1300 C C . ASP A 1 175 ? 42.761 -14.865 -10.017 1.00 72.25 175 ASP A C 1
ATOM 1302 O O . ASP A 1 175 ? 43.159 -15.090 -11.163 1.00 72.25 175 ASP A O 1
ATOM 1306 N N . LYS A 1 176 ? 43.553 -14.352 -9.074 1.00 65.94 176 LYS A N 1
ATOM 1307 C CA . LYS A 1 176 ? 45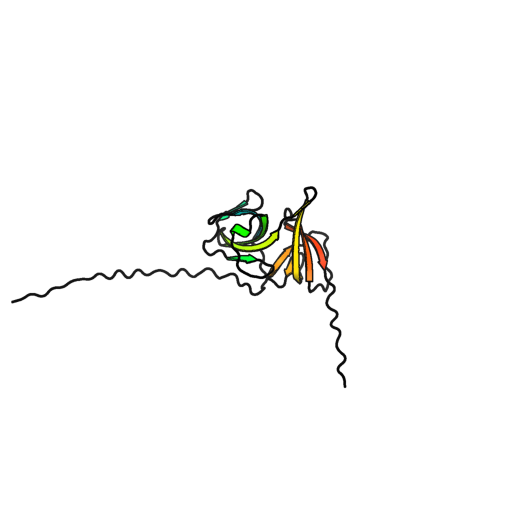.002 -14.294 -9.238 1.00 65.94 176 LYS A CA 1
ATOM 1308 C C . LYS A 1 176 ? 45.519 -15.725 -9.122 1.00 65.94 176 LYS A C 1
ATOM 1310 O O . LYS A 1 176 ? 45.575 -16.253 -8.015 1.00 65.94 176 LYS A O 1
ATOM 1315 N N . SER A 1 177 ? 45.841 -16.320 -10.267 1.00 72.62 177 SER A N 1
ATOM 1316 C CA . SER A 1 177 ? 46.734 -17.477 -10.387 1.00 72.62 177 SER A CA 1
ATOM 1317 C C . SER A 1 177 ? 48.126 -17.151 -9.862 1.00 72.62 177 SER A C 1
ATOM 1319 O O . SER A 1 177 ? 48.595 -16.033 -10.192 1.00 72.62 177 SER A O 1
#

Foldseek 3Di:
DDDDDDDDDDDPPPPPPPDPPDPDPPQQQAADDFPDKAAWADDDQQWTDGPPHRIFGADNQEFEAELVPRDTDDPRVRHQFIWGFHDDPRHTRYIYGAAHWDADPNATKGKGKFWFDDDDDQWTGGSSNYIAGADPPDDDDPPATTIKIFIARRVVRHGPDMDGDPDPPPPPDPPDD

Secondary structure (DSSP, 8-state):
--PPP---------------------TTS--B--SEEEEEEEE-SSEEEETTTEEEEEEEEEEEEETTT--B--GGGGTTEEEEEEEETTEEEEEEEEEEEEEETTEEEEEEEEEEEEEETTEEEETTSBEEEBPTT----TT--EEEEEEEETTTTEEEEEEEPPP-----PPP--

pLDDT: mean 87.6, std 15.61, range [46.44, 98.69]

Sequence (177 aa):
MTKRLLVVMAVLLGACSSSPSAPAVALDGSPRVPDIEGVVTSVSRERLSLDGDRKYPVDDDLIAFSTYNRRAVALAGAKGKYVHIGLRDGEVVWLGQIGVVQVEDTKRTVVYQGNLKSVSGRRMTFADGTVLRLAQGLTPPADVRGSTLVVIDPDRHVVQGATFAPAATTTTRPDKS